Protein AF-A0A938WQ05-F1 (afdb_monomer_lite)

Sequence (135 aa):
SEVPWYLLNGADGTHNVMFTLALGVAALAAFERLWEHRILCCCSILMTAWLAAWLEADYEWRGVLMIVVFYLLNMGKNTPVTLRRIMQLLFAFPLMMHYGIIGALLACAVIFLYNGTRGFIHGNVAKYCFYAFYP

Structure (mmCIF, N/CA/C/O backbone):
data_AF-A0A938WQ05-F1
#
_entry.id   AF-A0A938WQ05-F1
#
loop_
_atom_site.group_PDB
_atom_site.id
_atom_site.type_symbol
_atom_site.label_atom_id
_atom_site.label_alt_id
_atom_site.label_comp_id
_atom_site.label_asym_id
_atom_site.label_entity_id
_atom_site.label_seq_id
_atom_site.pdbx_PDB_ins_code
_atom_site.Cartn_x
_atom_site.Cartn_y
_atom_site.Cartn_z
_atom_site.occupancy
_atom_site.B_iso_or_equiv
_atom_site.auth_seq_id
_atom_site.auth_comp_id
_atom_site.auth_asym_id
_atom_site.auth_atom_id
_atom_site.pdbx_PDB_model_num
ATOM 1 N N . SER A 1 1 ? -6.036 -16.311 -28.236 1.00 43.25 1 SER A N 1
ATOM 2 C CA . SER A 1 1 ? -4.636 -16.420 -28.682 1.00 43.25 1 SER A CA 1
ATOM 3 C C . SER A 1 1 ? -3.739 -15.817 -27.626 1.00 43.25 1 SER A C 1
ATOM 5 O O . SER A 1 1 ? -3.598 -14.607 -27.564 1.00 43.25 1 SER A O 1
ATOM 7 N N . GLU A 1 2 ? -3.202 -16.668 -26.763 1.00 46.81 2 GLU A N 1
ATOM 8 C CA . GLU A 1 2 ? -2.417 -16.319 -25.563 1.00 46.81 2 GLU A CA 1
ATOM 9 C C . GLU A 1 2 ? -0.924 -16.100 -25.894 1.00 46.81 2 GLU A C 1
ATOM 11 O O . GLU A 1 2 ? -0.114 -15.707 -25.062 1.00 46.81 2 GLU A O 1
ATOM 16 N N . VAL A 1 3 ? -0.575 -16.314 -27.165 1.00 56.22 3 VAL A N 1
ATOM 17 C CA . VAL A 1 3 ? 0.782 -16.287 -27.719 1.00 56.22 3 VAL A CA 1
ATOM 18 C C . VAL A 1 3 ? 1.466 -14.909 -27.630 1.00 56.22 3 VAL A C 1
ATOM 20 O O . VAL A 1 3 ? 2.657 -14.885 -27.335 1.00 56.22 3 VAL A O 1
ATOM 23 N N . PRO A 1 4 ? 0.778 -13.756 -27.804 1.00 52.09 4 PRO A N 1
ATOM 24 C CA . PRO A 1 4 ? 1.421 -12.451 -27.624 1.00 52.09 4 PRO A CA 1
ATOM 25 C C . PRO A 1 4 ? 1.789 -12.165 -26.165 1.00 52.09 4 PRO A C 1
ATOM 27 O O . PRO A 1 4 ? 2.759 -11.467 -25.903 1.00 52.09 4 PRO A O 1
ATOM 30 N N . TRP A 1 5 ? 1.025 -12.717 -25.219 1.00 47.75 5 TRP A N 1
ATOM 31 C CA . TRP A 1 5 ? 1.208 -12.468 -23.792 1.00 47.75 5 TRP A CA 1
ATOM 32 C C . TRP A 1 5 ? 2.376 -13.293 -23.238 1.00 47.75 5 TRP A C 1
ATOM 34 O O . TRP A 1 5 ? 3.236 -12.759 -22.552 1.00 47.75 5 TRP A O 1
ATOM 44 N N . TYR A 1 6 ? 2.498 -14.561 -23.641 1.00 48.28 6 TYR A N 1
ATOM 45 C CA . TYR A 1 6 ? 3.594 -15.443 -23.214 1.00 48.28 6 TYR A CA 1
ATOM 46 C C . TYR A 1 6 ? 4.989 -14.984 -23.693 1.00 48.28 6 TYR A C 1
ATOM 48 O O . TYR A 1 6 ? 5.995 -15.279 -23.056 1.00 48.28 6 TYR A O 1
ATOM 56 N N . LEU A 1 7 ? 5.053 -14.245 -24.808 1.00 53.62 7 LEU A N 1
ATOM 57 C CA . LEU A 1 7 ? 6.290 -13.659 -25.345 1.00 53.62 7 LEU A CA 1
ATOM 58 C C . LEU A 1 7 ? 6.671 -12.321 -24.692 1.00 53.62 7 LEU A C 1
ATOM 60 O O . LEU A 1 7 ? 7.845 -11.963 -24.708 1.00 53.62 7 LEU A O 1
ATOM 64 N N . LEU A 1 8 ? 5.702 -11.592 -24.128 1.00 53.28 8 LEU A N 1
ATOM 65 C CA . LEU A 1 8 ? 5.931 -10.360 -23.361 1.00 53.28 8 LEU A CA 1
ATOM 66 C C . LEU A 1 8 ? 6.198 -10.630 -21.873 1.00 53.28 8 LEU A C 1
ATOM 68 O O . LEU A 1 8 ? 6.832 -9.810 -21.223 1.00 53.28 8 LEU A O 1
ATOM 72 N N . ASN A 1 9 ? 5.723 -11.768 -21.364 1.00 49.78 9 ASN A N 1
ATOM 73 C CA . ASN A 1 9 ? 5.720 -12.141 -19.949 1.00 49.78 9 ASN A CA 1
ATOM 74 C C . ASN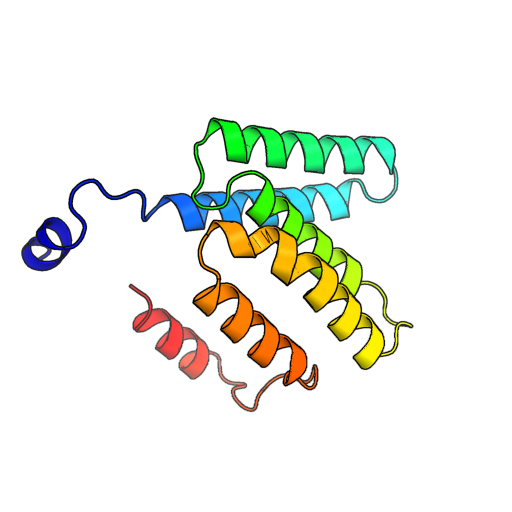 A 1 9 ? 6.617 -13.361 -19.667 1.00 49.78 9 ASN A C 1
ATOM 76 O O . ASN A 1 9 ? 6.328 -14.176 -18.786 1.00 49.78 9 ASN A O 1
ATOM 80 N N . GLY A 1 10 ? 7.653 -13.543 -20.491 1.00 44.00 10 GLY A N 1
ATOM 81 C CA . GLY A 1 10 ? 8.537 -14.701 -20.441 1.00 44.00 10 GLY A CA 1
ATOM 82 C C . GLY A 1 10 ? 9.116 -14.884 -19.046 1.00 44.00 10 GLY A C 1
ATOM 83 O O . GLY A 1 10 ? 9.885 -14.053 -18.615 1.00 44.00 10 GLY A O 1
ATOM 84 N N . ALA A 1 11 ? 8.756 -15.966 -18.352 1.00 47.28 11 ALA A N 1
ATOM 85 C CA . ALA A 1 11 ? 9.349 -16.365 -17.069 1.00 47.28 11 ALA A CA 1
ATOM 86 C C . ALA A 1 11 ? 9.434 -15.272 -15.973 1.00 47.28 11 ALA A C 1
ATOM 88 O O . ALA A 1 11 ? 10.187 -15.439 -15.015 1.00 47.28 11 ALA A O 1
ATOM 89 N N . ASP A 1 12 ? 8.662 -14.188 -16.074 1.00 52.41 12 ASP A N 1
ATOM 90 C CA . ASP A 1 12 ? 8.826 -13.018 -15.214 1.00 52.41 12 ASP A CA 1
ATOM 91 C C . ASP A 1 12 ? 7.751 -13.017 -14.118 1.00 52.41 12 ASP A C 1
ATOM 93 O O . ASP A 1 12 ? 6.552 -13.105 -14.404 1.00 52.41 12 ASP A O 1
ATOM 97 N N . GLY A 1 13 ? 8.198 -12.924 -12.858 1.00 52.19 13 GLY A N 1
ATOM 98 C CA . GLY A 1 13 ? 7.481 -13.085 -11.577 1.00 52.19 13 GLY A CA 1
ATOM 99 C C . GLY A 1 13 ? 6.245 -12.212 -11.305 1.00 52.19 13 GLY A C 1
ATOM 100 O O . GLY A 1 13 ? 5.842 -12.053 -10.166 1.00 52.19 13 GLY A O 1
ATOM 101 N N . THR A 1 14 ? 5.578 -11.710 -12.335 1.00 52.88 14 THR A N 1
ATOM 102 C CA . THR A 1 14 ? 4.351 -10.892 -12.330 1.00 52.88 14 THR A CA 1
ATOM 103 C C . THR A 1 14 ? 3.147 -11.454 -11.552 1.00 52.88 14 THR A C 1
ATOM 105 O O . THR A 1 14 ? 2.208 -10.712 -11.262 1.00 52.88 14 THR A O 1
ATOM 108 N N . HIS A 1 15 ? 3.151 -12.731 -11.157 1.00 53.91 15 HIS A N 1
ATOM 109 C CA . HIS A 1 15 ? 2.130 -13.300 -10.265 1.00 53.91 15 HIS A CA 1
ATOM 110 C C . HIS A 1 15 ? 2.399 -13.040 -8.771 1.00 53.91 15 HIS A C 1
ATOM 112 O O . HIS A 1 15 ? 1.510 -13.251 -7.939 1.00 53.91 15 HIS A O 1
ATOM 118 N N . ASN A 1 16 ? 3.583 -12.547 -8.411 1.00 70.19 16 ASN A N 1
ATOM 119 C CA . ASN A 1 16 ? 4.015 -12.403 -7.027 1.00 70.19 16 ASN A CA 1
ATOM 120 C C . ASN A 1 16 ? 3.380 -11.190 -6.319 1.00 70.19 16 ASN A C 1
ATOM 122 O O . ASN A 1 16 ? 3.175 -11.238 -5.101 1.00 70.19 16 ASN A O 1
ATOM 126 N N . VAL A 1 17 ? 2.946 -10.157 -7.056 1.00 79.81 17 VAL A N 1
ATOM 127 C CA . VAL A 1 17 ? 2.154 -9.041 -6.495 1.00 79.81 17 VAL A CA 1
ATOM 128 C C . VAL A 1 17 ? 0.867 -9.538 -5.830 1.00 79.81 17 VAL A C 1
ATOM 130 O O . VAL A 1 17 ? 0.529 -9.108 -4.722 1.00 79.81 17 VAL A O 1
ATOM 133 N N . MET A 1 18 ? 0.148 -10.463 -6.478 1.00 81.88 18 MET A N 1
ATOM 134 C CA . MET A 1 18 ? -1.105 -11.006 -5.941 1.00 81.88 18 MET A CA 1
ATOM 135 C C . MET A 1 18 ? -0.863 -11.775 -4.639 1.00 81.88 18 MET A C 1
ATOM 137 O O . MET A 1 18 ? -1.670 -11.671 -3.715 1.00 81.88 18 MET A O 1
ATOM 141 N N . PHE A 1 19 ? 0.274 -12.469 -4.516 1.00 82.75 19 PHE A N 1
ATOM 142 C CA . PHE A 1 19 ? 0.680 -13.120 -3.269 1.00 82.75 19 PHE A CA 1
ATOM 143 C C . PHE A 1 19 ? 0.990 -12.112 -2.158 1.00 82.75 19 PHE A C 1
ATOM 145 O O . PHE A 1 19 ? 0.502 -12.291 -1.041 1.00 82.75 19 PHE A O 1
ATOM 152 N N . THR A 1 20 ? 1.718 -11.022 -2.441 1.00 86.88 20 THR A N 1
ATOM 153 C CA . THR A 1 20 ? 1.931 -9.947 -1.451 1.00 86.88 20 THR A CA 1
ATOM 154 C C . THR A 1 20 ? 0.599 -9.367 -0.972 1.00 86.88 20 THR A C 1
ATOM 156 O O . THR A 1 20 ? 0.397 -9.189 0.230 1.00 86.88 20 THR A O 1
ATOM 159 N N . LEU A 1 21 ? -0.327 -9.088 -1.893 1.00 87.62 21 LEU A N 1
ATOM 160 C CA . LEU A 1 21 ? -1.647 -8.553 -1.558 1.00 87.62 21 LEU A CA 1
ATOM 161 C C . LEU A 1 21 ? -2.462 -9.546 -0.725 1.00 87.62 21 LEU A C 1
ATOM 163 O O . LEU A 1 21 ? -3.018 -9.158 0.302 1.00 87.62 21 LEU A O 1
ATOM 167 N N . ALA A 1 22 ? -2.504 -10.818 -1.127 1.00 88.94 22 ALA A N 1
ATOM 168 C CA . ALA A 1 22 ? -3.213 -11.869 -0.403 1.00 88.94 22 ALA A CA 1
ATOM 169 C C . ALA A 1 22 ? -2.661 -12.048 1.018 1.00 88.94 22 ALA A C 1
ATOM 171 O O . ALA A 1 22 ? -3.438 -12.101 1.971 1.00 88.94 22 ALA A O 1
ATOM 172 N N . LEU A 1 23 ? -1.334 -12.062 1.182 1.00 89.06 23 LEU A N 1
ATOM 173 C CA . LEU A 1 23 ? -0.687 -12.117 2.495 1.00 89.06 23 LEU A CA 1
ATOM 174 C C . LEU A 1 23 ? -0.950 -10.856 3.317 1.00 89.06 23 LEU A C 1
ATOM 176 O O . LEU A 1 23 ? -1.196 -10.962 4.514 1.00 89.06 23 LEU A O 1
ATOM 180 N N . GLY A 1 24 ? -0.964 -9.678 2.692 1.00 91.25 24 GLY A N 1
ATOM 181 C CA . GLY A 1 24 ? -1.351 -8.431 3.345 1.00 91.25 24 GLY A CA 1
ATOM 182 C C . GLY A 1 24 ? -2.787 -8.471 3.865 1.00 91.25 24 GLY A C 1
ATOM 183 O O . GLY A 1 24 ? -3.029 -8.145 5.023 1.00 91.25 24 GLY A O 1
ATOM 184 N N . VAL A 1 25 ? -3.743 -8.936 3.057 1.00 91.12 25 VAL A N 1
ATOM 185 C CA . VAL A 1 25 ? -5.144 -9.105 3.482 1.00 91.12 25 VAL A CA 1
ATOM 186 C C . VAL A 1 25 ? -5.265 -10.164 4.577 1.00 91.12 25 VAL A C 1
ATOM 188 O O . VAL A 1 25 ? -5.973 -9.941 5.557 1.00 91.12 25 VAL A O 1
ATOM 191 N N . ALA A 1 26 ? -4.548 -11.284 4.465 1.00 91.19 26 ALA A N 1
ATOM 192 C CA . ALA A 1 26 ? -4.504 -12.301 5.512 1.00 91.19 26 ALA A CA 1
ATOM 193 C C . ALA A 1 26 ? -3.932 -11.739 6.825 1.00 91.19 26 ALA A C 1
ATOM 195 O O . ALA A 1 26 ? -4.479 -12.007 7.896 1.00 91.19 26 ALA A O 1
ATOM 196 N N . ALA A 1 27 ? -2.889 -10.905 6.746 1.00 91.94 27 ALA A N 1
ATOM 197 C CA . ALA A 1 27 ? -2.321 -10.204 7.891 1.00 91.94 27 ALA A CA 1
ATOM 198 C C . ALA A 1 27 ? -3.352 -9.269 8.534 1.00 91.94 27 ALA A C 1
ATOM 200 O O . ALA A 1 27 ? -3.502 -9.292 9.752 1.00 91.94 27 ALA A O 1
ATOM 201 N N . LEU A 1 28 ? -4.114 -8.511 7.736 1.00 91.50 28 LEU A N 1
ATOM 202 C CA . LEU A 1 28 ? -5.195 -7.651 8.231 1.00 91.50 28 LEU A CA 1
ATOM 203 C C . LEU A 1 28 ? -6.338 -8.447 8.875 1.00 91.50 28 LEU A C 1
ATOM 205 O O . LEU A 1 28 ? -6.814 -8.081 9.946 1.00 91.50 28 LEU A O 1
ATOM 209 N N . ALA A 1 29 ? -6.751 -9.561 8.273 1.00 90.88 29 ALA A N 1
ATOM 210 C CA . ALA A 1 29 ? -7.795 -10.417 8.832 1.00 90.88 29 ALA A CA 1
ATOM 211 C C . ALA A 1 29 ? -7.364 -11.030 10.176 1.00 90.88 29 ALA A C 1
ATOM 213 O O . ALA A 1 29 ? -8.128 -11.038 11.145 1.00 90.88 29 ALA A O 1
ATOM 214 N N . ALA A 1 30 ? -6.116 -11.502 10.264 1.00 88.31 30 ALA A N 1
ATOM 215 C CA . ALA A 1 30 ? -5.542 -11.989 11.514 1.00 88.31 30 ALA A CA 1
ATOM 216 C C . ALA A 1 30 ? -5.423 -10.861 12.551 1.00 88.31 30 ALA A C 1
ATOM 218 O O . ALA A 1 30 ? -5.742 -11.064 13.721 1.00 88.31 30 ALA A O 1
ATOM 219 N N . PHE A 1 31 ? -5.003 -9.673 12.119 1.00 88.00 31 PHE A N 1
ATOM 220 C CA . PHE A 1 31 ? -4.878 -8.476 12.943 1.00 88.00 31 PHE A CA 1
ATOM 221 C C . PHE A 1 31 ? -6.211 -8.073 13.586 1.00 88.00 31 PHE A C 1
ATOM 223 O O . PHE A 1 31 ? -6.268 -7.855 14.795 1.00 88.00 31 PHE A O 1
ATOM 230 N N . GLU A 1 32 ? -7.295 -8.040 12.810 1.00 87.75 32 GLU A N 1
ATOM 231 C CA . GLU A 1 32 ? -8.640 -7.754 13.320 1.00 87.75 32 GLU A CA 1
ATOM 232 C C . GLU A 1 32 ? -9.113 -8.823 14.310 1.00 87.75 32 GLU A C 1
ATOM 234 O O . GLU A 1 32 ? -9.697 -8.500 15.345 1.00 87.75 32 GLU A O 1
ATOM 239 N N . ARG A 1 33 ? -8.823 -10.101 14.032 1.00 87.75 33 ARG A N 1
ATOM 240 C CA . ARG A 1 33 ? -9.238 -11.210 14.899 1.00 87.75 33 ARG A CA 1
ATOM 241 C C . ARG A 1 33 ? -8.481 -11.252 16.226 1.00 87.75 33 ARG A C 1
ATOM 243 O O . ARG A 1 33 ? -9.043 -11.683 17.228 1.00 87.75 33 ARG A O 1
ATOM 250 N N . LEU A 1 34 ? -7.217 -10.837 16.220 1.00 86.31 34 LEU A N 1
ATOM 251 C CA . LEU A 1 34 ? -6.291 -10.925 17.352 1.00 86.31 34 LEU A CA 1
ATOM 252 C C . LEU A 1 34 ? -6.033 -9.562 18.009 1.00 86.31 34 LEU A C 1
ATOM 254 O O . LEU A 1 34 ? -5.130 -9.457 18.838 1.00 86.31 34 LEU A O 1
ATOM 258 N N . TRP A 1 35 ? -6.806 -8.522 17.674 1.00 79.62 35 TRP A N 1
ATOM 259 C CA . TRP A 1 35 ? -6.604 -7.159 18.185 1.00 79.62 35 TRP A CA 1
ATOM 260 C C . TRP A 1 35 ? -6.572 -7.092 19.722 1.00 79.62 35 TRP A C 1
ATOM 262 O O . TRP A 1 35 ? -5.819 -6.308 20.302 1.00 79.62 35 TRP A O 1
ATOM 272 N N . GLU A 1 36 ? -7.349 -7.945 20.391 1.00 81.94 36 GLU A N 1
ATOM 273 C CA . GLU A 1 36 ? -7.407 -8.033 21.855 1.00 81.94 36 GLU A CA 1
ATOM 274 C C . GLU A 1 36 ? -6.070 -8.492 22.474 1.00 81.94 36 GLU A C 1
ATOM 276 O O . GLU A 1 36 ? -5.700 -8.068 23.570 1.00 81.94 36 GLU A O 1
ATOM 281 N N . HIS A 1 37 ? -5.273 -9.267 21.731 1.00 84.94 37 HIS A N 1
ATOM 282 C CA . HIS A 1 37 ? -3.965 -9.764 22.148 1.00 84.94 37 HIS A CA 1
ATOM 283 C C . HIS A 1 37 ? -2.842 -9.163 21.295 1.00 84.94 37 HIS A C 1
ATOM 285 O O . HIS A 1 37 ? -2.372 -9.755 20.321 1.00 84.94 37 HIS A O 1
ATOM 291 N N . ARG A 1 38 ? -2.332 -8.002 21.725 1.00 80.88 38 ARG A N 1
ATOM 292 C CA . ARG A 1 38 ? -1.272 -7.244 21.025 1.00 80.88 38 ARG A CA 1
ATOM 293 C C . ARG A 1 38 ? -0.042 -8.075 20.634 1.00 80.88 38 ARG A C 1
ATOM 295 O O . ARG A 1 38 ? 0.524 -7.848 19.571 1.00 80.88 38 ARG A O 1
ATOM 302 N N . ILE A 1 39 ? 0.368 -9.028 21.473 1.00 84.44 39 ILE A N 1
ATOM 303 C CA . ILE A 1 39 ? 1.540 -9.879 21.210 1.00 84.44 39 ILE A CA 1
ATOM 304 C C . ILE A 1 39 ? 1.256 -10.842 20.053 1.00 84.44 39 ILE A C 1
ATOM 306 O O . ILE A 1 39 ? 2.023 -10.882 19.099 1.00 84.44 39 ILE A O 1
ATOM 310 N N . LEU A 1 40 ? 0.128 -11.557 20.095 1.00 84.50 40 LEU A N 1
ATOM 311 C CA . LEU A 1 40 ? -0.270 -12.492 19.036 1.00 84.50 40 LEU A CA 1
ATOM 312 C C . LEU A 1 40 ? -0.485 -11.779 17.700 1.00 84.50 40 LEU A C 1
ATOM 314 O O . LEU A 1 40 ? -0.154 -12.312 16.647 1.00 84.50 40 LEU A O 1
ATOM 318 N N . CYS A 1 41 ? -0.995 -10.555 17.763 1.00 86.25 41 CYS A N 1
ATOM 319 C CA . CYS A 1 41 ? -1.172 -9.676 16.623 1.00 86.25 41 CYS A CA 1
ATOM 320 C C . CYS A 1 41 ? 0.169 -9.253 15.984 1.00 86.25 41 CYS A C 1
ATOM 322 O O . CYS A 1 41 ? 0.342 -9.313 14.769 1.00 86.25 41 CYS A O 1
ATOM 324 N N . CYS A 1 42 ? 1.167 -8.900 16.799 1.00 85.44 42 CYS A N 1
ATOM 325 C CA . CYS A 1 42 ? 2.520 -8.649 16.300 1.00 85.44 42 CYS A CA 1
ATOM 326 C C . CYS A 1 42 ? 3.134 -9.922 15.693 1.00 85.44 42 CYS A C 1
ATOM 328 O O . CYS A 1 42 ? 3.693 -9.886 14.597 1.00 85.44 42 CYS A O 1
ATOM 330 N N . CYS A 1 43 ? 2.964 -11.069 16.360 1.00 88.12 43 CYS A N 1
ATOM 331 C CA . CYS A 1 43 ? 3.427 -12.357 15.853 1.00 88.12 43 CYS A CA 1
ATOM 332 C C . CYS A 1 43 ? 2.780 -12.718 14.509 1.00 88.12 43 CYS A C 1
ATOM 334 O O . CYS A 1 43 ? 3.481 -13.203 13.627 1.00 88.12 43 CYS A O 1
ATOM 336 N N . SER A 1 44 ? 1.483 -12.464 14.308 1.00 87.00 44 SER A N 1
ATOM 337 C CA . SER A 1 44 ? 0.812 -12.774 13.038 1.00 87.00 44 SER A CA 1
ATOM 338 C C . SER A 1 44 ? 1.312 -11.897 11.884 1.00 87.00 44 SER A C 1
ATOM 340 O O . SER A 1 44 ? 1.540 -12.406 10.783 1.00 87.00 44 SER A O 1
ATOM 342 N N . ILE A 1 45 ? 1.567 -10.608 12.131 1.00 89.56 45 ILE A N 1
ATOM 343 C CA . ILE A 1 45 ? 2.186 -9.714 11.139 1.00 89.56 45 ILE A CA 1
ATOM 344 C C . ILE A 1 45 ? 3.608 -10.182 10.802 1.00 89.56 45 ILE A C 1
ATOM 346 O O . ILE A 1 45 ? 3.972 -10.250 9.631 1.00 89.56 45 ILE A O 1
ATOM 350 N N . LEU A 1 46 ? 4.409 -10.556 11.803 1.00 89.81 46 LEU A N 1
ATOM 351 C CA . LEU A 1 46 ? 5.766 -11.060 11.572 1.00 89.81 46 LEU A CA 1
ATOM 352 C C . LEU A 1 46 ? 5.765 -12.380 10.795 1.00 89.81 46 LEU A C 1
ATOM 354 O O . LEU A 1 46 ? 6.559 -12.541 9.873 1.00 89.81 46 LEU A O 1
ATOM 358 N N . MET A 1 47 ? 4.849 -13.296 11.115 1.00 87.94 47 MET A N 1
ATOM 359 C CA . MET A 1 47 ? 4.713 -14.567 10.400 1.00 87.94 47 MET A CA 1
ATOM 360 C C . MET A 1 47 ? 4.314 -14.352 8.939 1.00 87.94 47 MET A C 1
ATOM 362 O O . MET A 1 47 ? 4.906 -14.955 8.052 1.00 87.94 47 MET A O 1
ATOM 366 N N . THR A 1 48 ? 3.350 -13.472 8.666 1.00 88.56 48 THR A N 1
ATOM 367 C CA . THR A 1 48 ? 2.930 -13.165 7.286 1.00 88.56 48 THR A CA 1
ATOM 368 C C . THR A 1 48 ? 4.014 -12.430 6.496 1.00 88.56 48 THR A C 1
ATOM 370 O O . THR A 1 48 ? 4.209 -12.729 5.320 1.00 88.56 48 THR A O 1
ATOM 373 N N . ALA A 1 49 ? 4.774 -11.538 7.136 1.00 88.88 49 ALA A N 1
ATOM 374 C CA . ALA A 1 49 ? 5.936 -10.888 6.534 1.00 88.88 49 ALA A CA 1
ATOM 375 C C . ALA A 1 49 ? 7.069 -11.883 6.224 1.00 88.88 49 ALA A C 1
ATOM 377 O O . ALA A 1 49 ? 7.666 -11.819 5.150 1.00 88.88 49 ALA A O 1
ATOM 378 N N . TRP A 1 50 ? 7.335 -12.827 7.130 1.00 88.94 50 TRP A N 1
ATOM 379 C CA . TRP A 1 50 ? 8.318 -13.889 6.911 1.00 88.94 50 TRP A CA 1
ATOM 380 C C . TRP A 1 50 ? 7.896 -14.827 5.777 1.00 88.94 50 TRP A C 1
ATOM 382 O O . TRP A 1 50 ? 8.700 -15.119 4.896 1.00 88.94 50 TRP A O 1
ATOM 392 N N . LEU A 1 51 ? 6.620 -15.224 5.737 1.00 86.56 51 LEU A N 1
ATOM 393 C CA . LEU A 1 51 ? 6.064 -16.005 4.630 1.00 86.56 51 LEU A CA 1
ATOM 394 C C . LEU A 1 51 ? 6.173 -15.263 3.295 1.00 86.56 51 LEU A C 1
ATOM 396 O O . LEU A 1 51 ? 6.489 -15.888 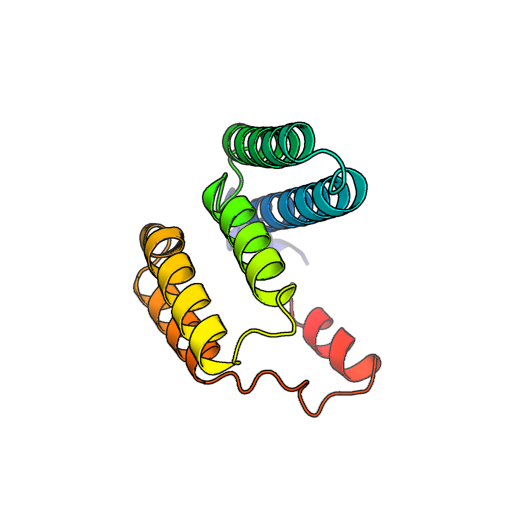2.290 1.00 86.56 51 LEU A O 1
ATOM 400 N N . ALA A 1 52 ? 5.962 -13.944 3.273 1.00 86.31 52 ALA A N 1
ATOM 401 C CA . ALA A 1 52 ? 6.114 -13.146 2.058 1.00 86.31 52 ALA A CA 1
ATOM 402 C C . ALA A 1 52 ? 7.561 -13.118 1.543 1.00 86.31 52 ALA A C 1
ATOM 404 O O . ALA A 1 52 ? 7.767 -13.140 0.334 1.00 86.31 52 ALA A O 1
ATOM 405 N N . ALA A 1 53 ? 8.546 -13.089 2.446 1.00 84.75 53 ALA A N 1
ATOM 406 C CA . ALA A 1 53 ? 9.959 -13.189 2.083 1.00 84.75 53 ALA A CA 1
ATOM 407 C C . ALA A 1 53 ? 10.333 -14.606 1.614 1.00 84.75 53 ALA A C 1
ATOM 409 O O . ALA A 1 53 ? 11.076 -14.755 0.653 1.00 84.75 53 ALA A O 1
ATOM 410 N N . TRP A 1 54 ? 9.788 -15.645 2.254 1.00 84.25 54 TRP A N 1
ATOM 411 C CA . TRP A 1 54 ? 10.025 -17.039 1.863 1.00 84.25 54 TRP A CA 1
ATOM 412 C C . TRP A 1 54 ? 9.417 -17.390 0.500 1.00 84.25 54 TRP A C 1
ATOM 414 O O . TRP A 1 54 ? 9.984 -18.173 -0.253 1.00 84.25 54 TRP A O 1
ATOM 424 N N . LEU A 1 55 ? 8.252 -16.821 0.189 1.00 81.50 55 LEU A N 1
ATOM 425 C CA . LEU A 1 55 ? 7.560 -17.005 -1.088 1.00 81.50 55 LEU A CA 1
ATOM 426 C C . LEU A 1 55 ? 8.140 -16.139 -2.217 1.00 81.50 55 LEU A C 1
ATOM 428 O O . LEU A 1 55 ? 7.576 -16.156 -3.307 1.00 81.50 55 LEU A O 1
ATOM 432 N N . GLU A 1 56 ? 9.206 -15.371 -1.952 1.00 80.06 56 GLU A N 1
ATOM 433 C CA . GLU A 1 56 ? 9.817 -14.428 -2.902 1.00 80.06 56 GLU A CA 1
ATOM 434 C C . GLU A 1 56 ? 8.767 -13.521 -3.570 1.00 80.06 56 GLU A C 1
ATOM 436 O O . GLU A 1 56 ? 8.795 -13.253 -4.771 1.00 80.06 56 GLU A O 1
ATOM 441 N N . ALA A 1 57 ? 7.787 -13.064 -2.779 1.00 80.25 57 ALA A N 1
ATOM 442 C CA . ALA A 1 57 ? 6.731 -12.200 -3.285 1.00 80.25 57 ALA A CA 1
ATOM 443 C C . ALA A 1 57 ? 7.324 -10.848 -3.747 1.00 80.25 57 ALA A C 1
ATOM 445 O O . ALA A 1 57 ? 8.272 -10.371 -3.133 1.00 80.25 57 ALA A O 1
ATOM 446 N N . ASP A 1 58 ? 6.747 -10.177 -4.753 1.00 76.94 58 ASP A N 1
ATOM 447 C CA . ASP A 1 58 ? 7.402 -9.056 -5.467 1.00 76.94 58 ASP A CA 1
ATOM 448 C C . ASP A 1 58 ? 7.832 -7.902 -4.555 1.00 76.94 58 ASP A C 1
ATOM 450 O O . ASP A 1 58 ? 8.857 -7.259 -4.775 1.00 76.94 58 ASP A O 1
ATOM 454 N N . TYR A 1 59 ? 7.047 -7.639 -3.510 1.00 77.00 59 TYR A N 1
ATOM 455 C CA . TYR A 1 59 ? 7.353 -6.614 -2.512 1.00 77.00 59 TYR A CA 1
ATOM 456 C C . TYR A 1 59 ? 7.723 -7.206 -1.144 1.00 77.00 59 TYR A C 1
ATOM 458 O O . TYR A 1 59 ? 7.861 -6.460 -0.171 1.00 77.00 59 TYR A O 1
ATOM 466 N N . GLU A 1 60 ? 7.862 -8.532 -1.062 1.00 86.06 60 GLU A N 1
ATOM 467 C CA . GLU A 1 60 ? 8.263 -9.309 0.113 1.00 86.06 60 GLU A CA 1
ATOM 468 C C . GLU A 1 60 ? 7.557 -8.843 1.411 1.00 86.06 60 GLU A C 1
ATOM 470 O O . GLU A 1 60 ? 6.363 -8.520 1.443 1.00 86.06 60 GLU A O 1
ATOM 475 N N . TRP A 1 61 ? 8.315 -8.761 2.506 1.00 86.31 61 TRP A N 1
ATOM 476 C CA . TRP A 1 61 ? 7.891 -8.221 3.791 1.00 86.31 61 TRP A CA 1
ATOM 477 C C . TRP A 1 61 ? 7.562 -6.720 3.738 1.00 86.31 61 TRP A C 1
ATOM 479 O O . TRP A 1 61 ? 6.726 -6.253 4.514 1.00 86.31 61 TRP A O 1
ATOM 489 N N . ARG A 1 62 ? 8.182 -5.950 2.828 1.00 89.81 62 ARG A N 1
ATOM 490 C CA . ARG A 1 62 ? 7.988 -4.491 2.716 1.00 89.81 62 ARG A CA 1
ATOM 491 C C . ARG A 1 62 ? 6.576 -4.151 2.250 1.00 89.81 62 ARG A C 1
ATOM 493 O O . ARG A 1 62 ? 5.979 -3.201 2.756 1.00 89.81 62 ARG A O 1
ATOM 500 N N . GLY A 1 63 ? 6.033 -4.935 1.321 1.00 88.38 63 GLY A N 1
ATOM 501 C CA . GLY A 1 63 ? 4.669 -4.800 0.815 1.00 88.38 63 GLY A CA 1
ATOM 502 C C . GLY A 1 63 ? 3.623 -5.135 1.876 1.00 88.38 63 GLY A C 1
ATOM 503 O O . GLY A 1 63 ? 2.703 -4.348 2.101 1.00 88.38 63 GLY A O 1
ATOM 504 N N . VAL A 1 64 ? 3.806 -6.246 2.599 1.00 90.94 64 VAL A N 1
ATOM 505 C CA . VAL A 1 64 ? 2.926 -6.618 3.723 1.00 90.94 64 VAL A CA 1
ATOM 506 C C . VAL A 1 64 ? 2.943 -5.530 4.800 1.00 90.94 64 VAL A C 1
ATOM 508 O O . VAL A 1 64 ? 1.886 -5.076 5.245 1.00 90.94 64 VAL A O 1
ATOM 511 N N . LEU A 1 65 ? 4.131 -5.041 5.167 1.00 90.69 65 LEU A N 1
ATOM 512 C CA . LEU A 1 65 ? 4.283 -3.984 6.164 1.00 90.69 65 LEU A CA 1
ATOM 513 C C . LEU A 1 65 ? 3.622 -2.676 5.711 1.00 90.69 65 LEU A C 1
ATOM 515 O O . LEU A 1 65 ? 2.932 -2.039 6.506 1.00 90.69 65 LEU A O 1
ATOM 519 N N . MET A 1 66 ? 3.757 -2.307 4.435 1.00 91.81 66 MET A N 1
ATOM 520 C CA . MET A 1 66 ? 3.063 -1.156 3.850 1.00 91.81 66 MET A CA 1
ATOM 521 C C . MET A 1 66 ? 1.543 -1.248 4.007 1.00 91.81 66 MET A C 1
ATOM 523 O O . MET A 1 66 ? 0.920 -0.295 4.480 1.00 91.81 66 MET A O 1
ATOM 527 N N . ILE A 1 67 ? 0.944 -2.390 3.658 1.00 92.50 67 ILE A N 1
ATOM 528 C CA . ILE A 1 67 ? -0.507 -2.614 3.767 1.00 92.50 67 ILE A CA 1
ATOM 529 C C . ILE A 1 67 ? -0.965 -2.456 5.222 1.00 92.50 67 ILE A C 1
ATOM 531 O O . ILE A 1 67 ? -1.923 -1.727 5.500 1.00 92.50 67 ILE A O 1
ATOM 535 N N . VAL A 1 68 ? -0.245 -3.079 6.158 1.00 91.31 68 VAL A N 1
ATOM 536 C CA . VAL A 1 68 ? -0.552 -3.017 7.593 1.00 91.31 68 VAL A CA 1
ATOM 537 C C . VAL A 1 68 ? -0.428 -1.588 8.129 1.00 91.31 68 VAL A C 1
ATOM 539 O O . VAL A 1 68 ? -1.338 -1.106 8.803 1.00 91.31 68 VAL A O 1
ATOM 542 N N . VAL A 1 69 ? 0.647 -0.866 7.798 1.00 91.25 69 VAL A N 1
ATOM 543 C CA . VAL A 1 69 ? 0.838 0.530 8.226 1.00 91.25 69 VAL A CA 1
ATOM 544 C C . VAL A 1 69 ? -0.276 1.426 7.686 1.00 91.25 69 VAL A C 1
ATOM 546 O O . VAL A 1 69 ? -0.842 2.225 8.433 1.00 91.25 69 VAL A O 1
ATOM 549 N N . PHE A 1 70 ? -0.641 1.285 6.410 1.00 90.50 70 PHE A N 1
ATOM 550 C CA . PHE A 1 70 ? -1.719 2.074 5.811 1.00 90.50 70 PHE A CA 1
ATOM 551 C C . PHE A 1 70 ? -3.066 1.798 6.478 1.00 90.50 70 PHE A C 1
ATOM 553 O O . PHE A 1 70 ? -3.824 2.740 6.725 1.00 90.50 70 PHE A O 1
ATOM 560 N N . TYR A 1 71 ? -3.343 0.537 6.806 1.00 90.38 71 TYR A N 1
ATOM 561 C CA . TYR A 1 71 ? -4.542 0.146 7.537 1.00 90.38 71 TYR A CA 1
ATOM 562 C C . TYR A 1 71 ? -4.576 0.757 8.946 1.00 90.38 71 TYR A C 1
ATOM 564 O O . TYR A 1 71 ? -5.557 1.411 9.310 1.00 90.38 71 TYR A O 1
ATOM 572 N N . LEU A 1 72 ? -3.482 0.638 9.704 1.00 88.19 72 LEU A N 1
ATOM 573 C CA . LEU A 1 72 ? -3.348 1.198 11.053 1.00 88.19 72 LEU A CA 1
ATOM 574 C C . LEU A 1 72 ? -3.541 2.718 11.072 1.00 88.19 72 LEU A C 1
ATOM 576 O O . LEU A 1 72 ? -4.320 3.244 11.871 1.00 88.19 72 LEU A O 1
ATOM 580 N N . LEU A 1 73 ? -2.875 3.427 10.156 1.00 87.50 73 LEU A N 1
ATOM 581 C CA . LEU A 1 73 ? -3.002 4.880 10.018 1.00 87.50 73 LEU A CA 1
ATOM 582 C C . LEU A 1 73 ? -4.421 5.296 9.612 1.00 87.50 73 LEU A C 1
ATOM 584 O O . LEU A 1 73 ? -4.873 6.385 9.966 1.00 87.50 73 LEU A O 1
ATOM 588 N N . ASN A 1 74 ? -5.141 4.445 8.879 1.00 85.12 74 ASN A N 1
ATOM 589 C CA . ASN A 1 74 ? -6.522 4.711 8.496 1.00 85.12 74 ASN A CA 1
ATOM 590 C C . ASN A 1 74 ? -7.531 4.430 9.625 1.00 85.12 74 ASN A C 1
ATOM 592 O O . ASN A 1 74 ? -8.595 5.049 9.646 1.00 85.12 74 ASN A O 1
ATOM 596 N N . MET A 1 75 ? -7.200 3.557 10.580 1.00 81.19 75 MET A N 1
ATOM 597 C CA . MET A 1 75 ? -8.067 3.227 11.718 1.00 81.19 75 MET A CA 1
ATOM 598 C C . MET A 1 75 ? -8.266 4.410 12.684 1.00 81.19 75 MET A C 1
ATOM 600 O O . MET A 1 75 ? -9.310 4.530 13.330 1.00 81.19 75 MET A O 1
ATOM 604 N N . GLY A 1 76 ? -7.279 5.308 12.777 1.00 74.00 76 GLY A N 1
ATOM 605 C CA . GLY A 1 76 ? -7.280 6.461 13.677 1.00 74.00 76 GLY A CA 1
ATOM 606 C C . GLY A 1 76 ? -8.277 7.553 13.274 1.00 74.00 76 GLY A C 1
ATOM 607 O O . GLY A 1 76 ? -7.878 8.569 12.706 1.00 74.00 76 GLY A O 1
ATOM 608 N N . LYS A 1 77 ? -9.564 7.387 13.610 1.00 68.56 77 LYS A N 1
ATOM 609 C CA . LYS A 1 77 ? -10.657 8.328 13.266 1.00 68.56 77 LYS A CA 1
ATOM 610 C C . LYS A 1 77 ? -10.453 9.766 13.769 1.00 68.56 77 LYS A C 1
ATOM 612 O O . LYS A 1 77 ? -10.963 10.693 13.154 1.00 68.56 77 LYS A O 1
ATOM 617 N N . ASN A 1 78 ? -9.686 9.947 14.845 1.00 76.62 78 ASN A N 1
ATOM 618 C CA . ASN A 1 78 ? -9.421 11.254 15.463 1.00 76.62 78 ASN A CA 1
ATOM 619 C C . ASN A 1 78 ? -8.172 11.956 14.904 1.00 76.62 78 ASN A C 1
ATOM 621 O O . ASN A 1 78 ? -7.843 13.058 15.337 1.00 76.62 78 ASN A O 1
ATOM 625 N N . THR A 1 79 ? -7.445 11.327 13.976 1.00 79.69 79 THR A N 1
ATOM 626 C CA . THR A 1 79 ? -6.239 11.932 13.401 1.00 79.69 79 THR A CA 1
ATOM 627 C C . THR A 1 79 ? -6.607 12.897 12.271 1.00 79.69 79 THR A C 1
ATOM 629 O O . THR A 1 79 ? -7.387 12.536 11.385 1.00 79.69 79 THR A O 1
ATOM 632 N N . PRO A 1 80 ? -6.066 14.131 12.263 1.00 84.81 80 PRO A N 1
ATOM 633 C CA . PRO A 1 80 ? -6.328 15.065 11.179 1.00 84.81 80 PRO A CA 1
ATOM 634 C C . PRO A 1 80 ? -5.804 14.490 9.860 1.00 84.81 80 PRO A C 1
ATOM 636 O O . PRO A 1 80 ? -4.721 13.900 9.806 1.00 84.81 80 PRO A O 1
ATOM 639 N N . VAL A 1 81 ? -6.570 14.684 8.782 1.00 84.06 81 VAL A N 1
ATOM 640 C CA . VAL A 1 81 ? -6.289 14.091 7.463 1.00 84.06 81 VAL A CA 1
ATOM 641 C C . VAL A 1 81 ? -4.869 14.419 6.996 1.00 84.06 81 VAL A C 1
ATOM 643 O O . VAL A 1 81 ? -4.167 13.524 6.531 1.00 84.06 81 VAL A O 1
ATOM 646 N N . THR A 1 82 ? -4.420 15.659 7.195 1.00 84.81 82 THR A N 1
ATOM 647 C CA . THR A 1 82 ? -3.072 16.124 6.840 1.00 84.81 82 THR A CA 1
ATOM 648 C C . THR A 1 82 ? -1.976 15.346 7.566 1.00 84.81 82 THR A C 1
ATOM 650 O O . THR A 1 82 ? -1.031 14.884 6.931 1.00 84.81 82 THR A O 1
ATOM 653 N N . LEU A 1 83 ? -2.118 15.128 8.878 1.00 86.38 83 LEU A N 1
ATOM 654 C CA . LEU A 1 83 ? -1.140 14.367 9.662 1.00 86.38 83 LEU A CA 1
ATOM 655 C C . LEU A 1 83 ? -1.079 12.913 9.193 1.00 86.38 83 LEU A C 1
ATOM 657 O O . LEU A 1 83 ? 0.005 12.363 9.023 1.00 86.38 83 LEU A O 1
ATOM 661 N N . ARG A 1 84 ? -2.236 12.309 8.906 1.00 88.31 84 ARG A N 1
ATOM 662 C CA . ARG A 1 84 ? -2.304 10.952 8.355 1.00 88.31 84 ARG A CA 1
ATOM 663 C C . ARG A 1 84 ? -1.576 10.839 7.013 1.00 88.31 84 ARG A C 1
ATOM 665 O O . ARG A 1 84 ? -0.874 9.854 6.808 1.00 88.31 84 ARG A O 1
ATOM 672 N N . ARG A 1 85 ? -1.686 11.836 6.123 1.00 88.94 85 ARG A N 1
ATOM 673 C CA . ARG A 1 85 ? -0.931 11.858 4.854 1.00 88.94 85 ARG A CA 1
ATOM 674 C C . ARG A 1 85 ? 0.563 11.970 5.080 1.00 88.94 85 ARG A C 1
ATOM 676 O O . ARG A 1 85 ? 1.305 11.198 4.490 1.00 88.94 85 ARG A O 1
ATOM 683 N N . ILE A 1 86 ? 0.995 12.870 5.960 1.00 89.81 86 ILE A N 1
ATOM 684 C CA . ILE A 1 86 ? 2.417 13.026 6.292 1.00 89.81 86 ILE A CA 1
ATOM 685 C C . ILE A 1 86 ? 2.988 11.702 6.813 1.00 89.81 86 ILE A C 1
ATOM 687 O O . ILE A 1 86 ? 4.037 11.267 6.346 1.00 89.81 86 ILE A O 1
ATOM 691 N N . MET A 1 87 ? 2.264 11.016 7.703 1.00 90.12 87 MET A N 1
ATOM 692 C CA . MET A 1 87 ? 2.676 9.701 8.201 1.00 90.12 87 MET A CA 1
ATOM 693 C C . MET A 1 87 ? 2.711 8.657 7.079 1.00 90.12 87 MET A C 1
ATOM 695 O O . MET A 1 87 ? 3.701 7.946 6.943 1.00 90.12 87 MET A O 1
ATOM 699 N N . GLN A 1 88 ? 1.687 8.593 6.222 1.00 91.69 88 GLN A N 1
ATOM 700 C CA . GLN A 1 88 ? 1.683 7.683 5.070 1.00 91.69 88 GLN A CA 1
ATOM 701 C C . GLN A 1 88 ? 2.867 7.930 4.131 1.00 91.69 88 GLN A C 1
ATOM 703 O O . GLN A 1 88 ? 3.462 6.966 3.670 1.00 91.69 88 GLN A O 1
ATOM 708 N N . LEU A 1 89 ? 3.245 9.185 3.882 1.00 92.19 89 LEU A N 1
ATOM 709 C CA . LEU A 1 89 ? 4.409 9.532 3.062 1.00 92.19 89 LEU A CA 1
ATOM 710 C C . LEU A 1 89 ? 5.723 9.109 3.722 1.00 92.19 89 LEU A C 1
ATOM 712 O O . LEU A 1 89 ? 6.580 8.534 3.051 1.00 92.19 89 LEU A O 1
ATOM 716 N N . LEU A 1 90 ? 5.851 9.351 5.031 1.00 91.69 90 LEU A N 1
ATOM 717 C CA . LEU A 1 90 ? 7.033 8.993 5.814 1.00 91.69 90 LEU A CA 1
ATOM 718 C C . LEU A 1 90 ? 7.302 7.485 5.788 1.00 91.69 90 LEU A C 1
ATOM 720 O O . LEU A 1 90 ? 8.460 7.085 5.766 1.00 91.69 90 LEU A O 1
ATOM 724 N N . PHE A 1 91 ? 6.256 6.656 5.762 1.00 90.56 91 PHE A N 1
ATOM 725 C CA . PHE A 1 91 ? 6.400 5.204 5.645 1.00 90.56 91 PHE A CA 1
ATOM 726 C C . PHE A 1 91 ? 6.471 4.724 4.189 1.00 90.56 91 PHE A C 1
ATOM 728 O O . PHE A 1 91 ? 7.290 3.862 3.877 1.00 90.56 91 PHE A O 1
ATOM 735 N N . ALA A 1 92 ? 5.671 5.289 3.280 1.00 89.50 92 ALA A N 1
ATOM 736 C CA . ALA A 1 92 ? 5.608 4.849 1.887 1.00 89.50 92 ALA A CA 1
ATOM 737 C C . ALA A 1 92 ? 6.926 5.031 1.145 1.00 89.50 92 ALA A C 1
ATOM 739 O O . ALA A 1 92 ? 7.375 4.116 0.454 1.00 89.50 92 ALA A O 1
ATOM 740 N N . PHE A 1 93 ? 7.559 6.192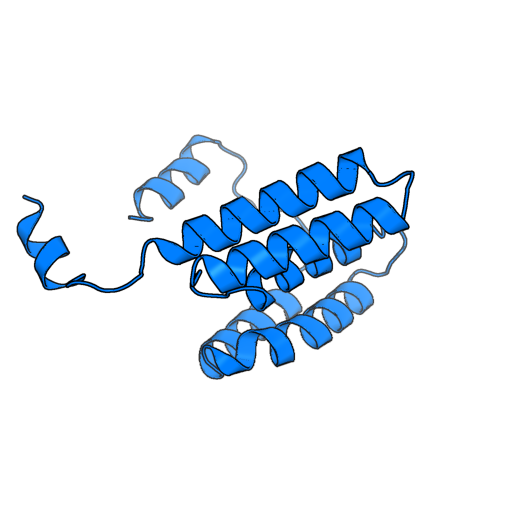 1.302 1.00 89.94 93 PHE A N 1
ATOM 741 C CA . P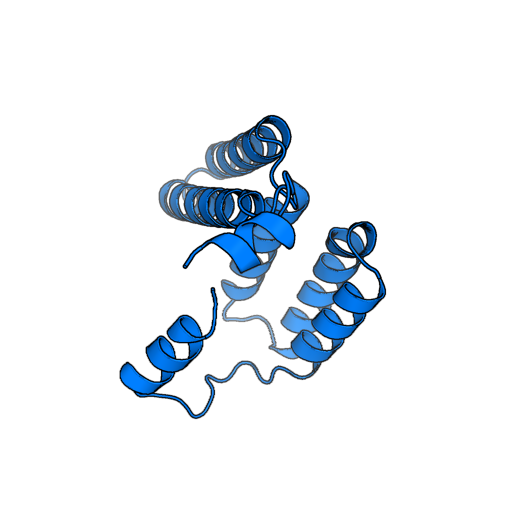HE A 1 93 ? 8.753 6.516 0.537 1.00 89.94 93 PHE A CA 1
ATOM 742 C C . PHE A 1 93 ? 9.944 5.602 0.884 1.00 89.94 93 PHE A C 1
ATOM 744 O O . PHE A 1 93 ? 10.453 4.955 -0.031 1.00 89.94 93 PHE A O 1
ATOM 751 N N . PRO A 1 94 ? 10.356 5.424 2.158 1.00 90.12 94 PRO A N 1
ATOM 752 C CA . PRO A 1 94 ? 11.485 4.551 2.494 1.00 90.12 94 PRO A CA 1
ATOM 753 C C . PRO A 1 94 ? 11.217 3.069 2.210 1.00 90.12 94 PRO A C 1
ATOM 755 O O . PRO A 1 94 ? 12.134 2.337 1.832 1.00 90.12 94 PRO A O 1
ATOM 758 N N . LEU A 1 95 ? 9.970 2.611 2.379 1.00 87.38 95 LEU A N 1
ATOM 759 C CA . LEU A 1 95 ? 9.622 1.207 2.160 1.00 87.38 95 LEU A CA 1
ATOM 760 C C . LEU A 1 95 ? 9.651 0.842 0.673 1.00 87.38 95 LEU A C 1
ATOM 762 O O . LEU A 1 95 ? 10.131 -0.243 0.337 1.00 87.38 95 LEU A O 1
ATOM 766 N N . MET A 1 96 ? 9.191 1.744 -0.201 1.00 87.88 96 MET A N 1
ATOM 767 C CA . MET A 1 96 ? 9.005 1.463 -1.628 1.00 87.88 96 MET A CA 1
ATOM 768 C C . MET A 1 96 ? 10.121 1.988 -2.540 1.00 87.88 96 MET A C 1
ATOM 770 O O . MET A 1 96 ? 10.248 1.493 -3.656 1.00 87.88 96 MET A O 1
ATOM 774 N N . MET A 1 97 ? 10.967 2.926 -2.088 1.00 87.44 97 MET A N 1
ATOM 775 C CA . MET A 1 97 ? 12.056 3.499 -2.903 1.00 87.44 97 MET A CA 1
ATOM 776 C C . MET A 1 97 ? 12.950 2.430 -3.552 1.00 87.44 97 MET A C 1
ATOM 778 O O . MET A 1 97 ? 13.363 2.599 -4.698 1.00 87.44 97 MET A O 1
ATOM 782 N N . HIS A 1 98 ? 13.207 1.329 -2.839 1.00 82.88 98 HIS A N 1
ATOM 783 C CA . HIS A 1 98 ? 14.029 0.210 -3.309 1.00 82.88 98 HIS A CA 1
ATOM 784 C C . HIS A 1 98 ? 13.520 -0.413 -4.621 1.00 82.88 98 HIS A C 1
ATOM 786 O O . HIS A 1 98 ? 14.320 -0.857 -5.434 1.00 82.88 98 HIS A O 1
ATOM 792 N N . TYR A 1 99 ? 12.203 -0.407 -4.849 1.00 79.38 99 TYR A N 1
ATOM 793 C CA . TYR A 1 99 ? 11.570 -1.007 -6.029 1.00 79.38 99 TYR A CA 1
ATOM 794 C C . TYR A 1 99 ? 11.392 -0.022 -7.191 1.00 79.38 99 TYR A C 1
ATOM 796 O O . TYR A 1 99 ? 10.975 -0.409 -8.278 1.00 79.38 99 TYR A O 1
ATOM 804 N N . GLY A 1 100 ? 11.689 1.263 -6.980 1.00 85.00 100 GLY A N 1
ATOM 805 C CA . GLY A 1 100 ? 11.570 2.277 -8.019 1.00 85.00 100 GLY A CA 1
ATOM 806 C C . GLY A 1 100 ? 11.326 3.663 -7.446 1.00 85.00 100 GLY A C 1
ATOM 807 O O . GLY A 1 100 ? 10.215 4.004 -7.044 1.00 85.00 100 GLY A O 1
ATOM 808 N N . ILE A 1 101 ? 12.358 4.505 -7.483 1.00 87.69 101 ILE A N 1
ATOM 809 C CA . ILE A 1 101 ? 12.322 5.872 -6.945 1.00 87.69 101 ILE A CA 1
ATOM 810 C C . ILE A 1 101 ? 11.233 6.712 -7.631 1.00 87.69 101 ILE A C 1
ATOM 812 O O . ILE A 1 101 ? 10.466 7.395 -6.958 1.00 87.69 101 ILE A O 1
ATOM 816 N N . ILE A 1 102 ? 11.129 6.635 -8.963 1.00 87.62 102 ILE A N 1
ATOM 817 C CA . ILE A 1 102 ? 10.145 7.405 -9.744 1.00 87.62 102 ILE A CA 1
ATOM 818 C C . ILE A 1 102 ? 8.715 6.978 -9.385 1.00 87.62 102 ILE A C 1
ATOM 820 O O . ILE A 1 102 ? 7.861 7.829 -9.142 1.00 87.62 102 ILE A O 1
ATOM 824 N N . GLY A 1 103 ? 8.463 5.667 -9.294 1.00 85.56 103 GLY A N 1
ATOM 825 C CA . GLY A 1 103 ? 7.163 5.125 -8.894 1.00 85.56 103 GLY A CA 1
ATOM 826 C C . GLY A 1 103 ? 6.791 5.511 -7.462 1.00 85.56 103 GLY A C 1
ATOM 827 O O . GLY A 1 103 ? 5.665 5.939 -7.214 1.00 85.56 103 GLY A O 1
ATOM 828 N N . ALA A 1 104 ? 7.752 5.455 -6.535 1.00 88.00 104 ALA A N 1
ATOM 829 C CA . ALA A 1 104 ? 7.558 5.892 -5.156 1.00 88.00 104 ALA A CA 1
ATOM 830 C C . ALA A 1 104 ? 7.230 7.394 -5.069 1.00 88.00 104 ALA A C 1
ATOM 832 O O . ALA A 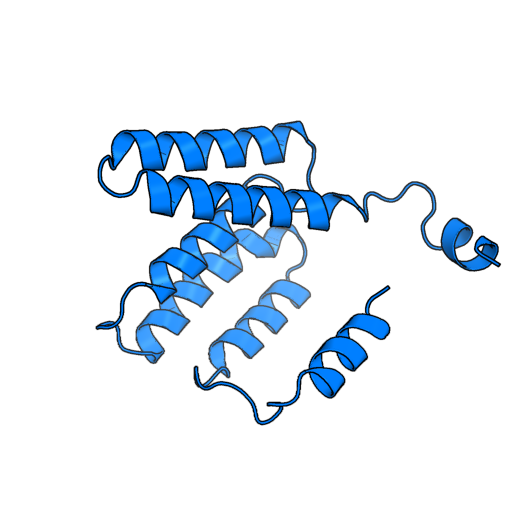1 104 ? 6.292 7.769 -4.369 1.00 88.00 104 ALA A O 1
ATOM 833 N N . LEU A 1 105 ? 7.932 8.253 -5.818 1.00 91.25 105 LEU A N 1
ATOM 834 C CA . LEU A 1 105 ? 7.645 9.692 -5.877 1.00 91.25 105 LEU A CA 1
ATOM 835 C C . LEU A 1 105 ? 6.255 9.981 -6.454 1.00 91.25 105 LEU A C 1
ATOM 837 O O . LEU A 1 105 ? 5.523 10.805 -5.901 1.00 91.25 105 LEU A O 1
ATOM 841 N N . LEU A 1 106 ? 5.868 9.287 -7.528 1.00 91.69 106 LEU A N 1
ATOM 842 C CA . LEU A 1 106 ? 4.540 9.427 -8.124 1.00 91.69 106 LEU A CA 1
ATOM 843 C C . LEU A 1 106 ? 3.445 8.990 -7.140 1.00 91.69 106 LEU A C 1
ATOM 845 O O . LEU A 1 106 ? 2.469 9.714 -6.940 1.00 91.69 106 LEU A O 1
ATOM 849 N N . ALA A 1 107 ? 3.628 7.850 -6.469 1.00 88.81 107 ALA A N 1
ATOM 850 C CA . ALA A 1 107 ? 2.710 7.373 -5.438 1.00 88.81 107 ALA A CA 1
ATOM 851 C C . ALA A 1 107 ? 2.606 8.366 -4.269 1.00 88.81 107 ALA A C 1
ATOM 853 O O . ALA A 1 107 ? 1.503 8.668 -3.811 1.00 88.81 107 ALA A O 1
ATOM 854 N N . CYS A 1 108 ? 3.728 8.938 -3.825 1.00 90.88 108 CYS A N 1
ATOM 855 C CA . CYS A 1 108 ? 3.752 9.993 -2.816 1.00 90.88 108 CYS A CA 1
ATOM 856 C C . CYS A 1 108 ? 2.966 11.235 -3.261 1.00 90.88 108 CYS A C 1
ATOM 858 O O . CYS A 1 108 ? 2.163 11.754 -2.485 1.00 90.88 108 CYS A O 1
ATOM 860 N N . ALA A 1 109 ? 3.127 11.684 -4.508 1.00 91.88 109 ALA A N 1
ATOM 861 C CA . ALA A 1 109 ? 2.353 12.803 -5.042 1.00 91.88 109 ALA A CA 1
ATOM 862 C C . ALA A 1 109 ? 0.842 12.507 -5.014 1.00 91.88 109 ALA A C 1
ATOM 864 O O . ALA A 1 109 ? 0.060 13.330 -4.537 1.00 91.88 109 ALA A O 1
ATOM 865 N N . VAL A 1 110 ? 0.432 11.306 -5.437 1.00 90.56 110 VAL A N 1
ATOM 866 C CA . VAL A 1 110 ? -0.977 10.876 -5.404 1.00 90.56 110 VAL A CA 1
ATOM 867 C C . VAL A 1 110 ? -1.519 10.830 -3.972 1.00 90.56 110 VAL A C 1
ATOM 869 O O . VAL A 1 110 ? -2.606 11.347 -3.714 1.00 90.56 110 VAL A O 1
ATOM 872 N N . ILE A 1 111 ? -0.767 10.265 -3.020 1.00 90.62 111 ILE A N 1
ATOM 873 C CA . ILE A 1 111 ? -1.162 10.208 -1.602 1.00 90.62 111 ILE A CA 1
ATOM 874 C C . ILE A 1 111 ? -1.320 11.618 -1.027 1.00 90.62 111 ILE A C 1
ATOM 876 O O . ILE A 1 111 ? -2.289 11.880 -0.312 1.00 90.62 111 ILE A O 1
ATOM 880 N N . PHE A 1 112 ? -0.397 12.526 -1.345 1.00 89.69 112 PHE A N 1
ATOM 881 C CA . PHE A 1 112 ? -0.433 13.907 -0.872 1.00 89.69 112 PHE A CA 1
ATOM 882 C C . PHE A 1 112 ? -1.651 14.672 -1.407 1.00 89.69 112 PHE A C 1
ATOM 884 O O . PHE A 1 112 ? -2.320 15.372 -0.648 1.00 89.69 112 PHE A O 1
ATOM 891 N N . LEU A 1 113 ? -1.979 14.490 -2.689 1.00 89.56 113 LEU A N 1
ATOM 892 C CA . LEU A 1 113 ? -3.127 15.127 -3.344 1.00 89.56 113 LEU A CA 1
ATOM 893 C C . LEU A 1 113 ? -4.477 14.498 -2.956 1.00 89.56 113 LEU A C 1
ATOM 895 O O . LEU A 1 113 ? -5.532 15.071 -3.235 1.00 89.56 113 LEU A O 1
ATOM 899 N N . TYR A 1 114 ? -4.482 13.325 -2.314 1.00 85.56 114 TYR A N 1
ATOM 900 C CA . TYR A 1 114 ? -5.714 12.614 -1.995 1.00 85.56 114 TYR A CA 1
ATOM 901 C C . TYR A 1 114 ? -6.473 13.244 -0.814 1.00 85.56 114 TYR A C 1
ATOM 903 O O . TYR A 1 114 ? -6.126 13.077 0.364 1.00 85.56 114 TYR A O 1
ATOM 911 N N . ASN A 1 115 ? -7.601 13.880 -1.139 1.00 82.50 115 ASN A N 1
ATOM 912 C CA . ASN A 1 115 ? -8.517 14.558 -0.213 1.00 82.50 115 ASN A CA 1
ATOM 913 C C . ASN A 1 115 ? -9.228 13.630 0.798 1.00 82.50 115 ASN A C 1
ATOM 915 O O . ASN A 1 115 ? -9.878 14.108 1.725 1.00 82.50 115 ASN A O 1
ATOM 919 N N . GLY A 1 116 ? -9.099 12.306 0.655 1.00 78.56 116 GLY A N 1
ATOM 920 C CA . GLY A 1 116 ? -9.684 11.333 1.578 1.00 78.56 116 GLY A CA 1
ATOM 921 C C . GLY A 1 116 ? -11.186 11.119 1.412 1.00 78.56 116 GLY A C 1
ATOM 922 O O . GLY A 1 116 ? -11.766 10.382 2.209 1.00 78.56 116 GLY A O 1
ATOM 923 N N . THR A 1 117 ? -11.807 11.719 0.395 1.00 82.44 117 THR A N 1
ATOM 924 C CA . THR A 1 117 ? -13.199 11.451 0.041 1.00 82.44 117 THR A CA 1
ATOM 925 C C . THR A 1 117 ? -13.270 10.426 -1.084 1.00 82.44 117 THR A C 1
ATOM 927 O O . THR A 1 117 ? -12.373 10.296 -1.917 1.00 82.44 117 THR A O 1
ATOM 930 N N . ARG A 1 118 ? -14.351 9.647 -1.094 1.00 77.44 118 ARG A N 1
ATOM 931 C CA . ARG A 1 118 ? -14.607 8.690 -2.169 1.00 77.44 118 ARG A CA 1
ATOM 932 C C . ARG A 1 118 ? -14.905 9.454 -3.465 1.00 77.44 118 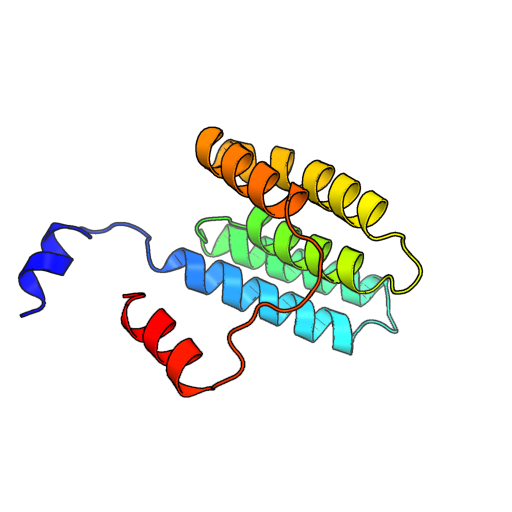ARG A C 1
ATOM 934 O O . ARG A 1 118 ? -15.665 10.416 -3.448 1.00 77.44 118 ARG A O 1
ATOM 941 N N . GLY A 1 119 ? -14.309 9.015 -4.574 1.00 78.06 119 GLY A N 1
ATOM 942 C CA . GLY A 1 119 ? -14.510 9.628 -5.890 1.00 78.06 119 GLY A CA 1
ATOM 943 C C . GLY A 1 119 ? -15.928 9.454 -6.453 1.00 78.06 119 GLY A C 1
ATOM 944 O O . GLY A 1 119 ? -16.743 8.698 -5.928 1.00 78.06 119 GLY A O 1
ATOM 945 N N . PHE A 1 120 ? -16.199 10.128 -7.574 1.00 76.69 120 PHE A N 1
ATOM 946 C CA . PHE A 1 120 ? -17.527 10.259 -8.195 1.00 76.69 120 PHE A CA 1
ATOM 947 C C . PHE A 1 120 ? -18.132 8.957 -8.755 1.00 76.69 120 PHE A C 1
ATOM 949 O O . PHE A 1 120 ? -19.331 8.902 -9.033 1.00 76.69 120 PHE A O 1
ATOM 956 N N . ILE A 1 121 ? -17.342 7.889 -8.903 1.00 75.69 121 ILE A N 1
ATOM 957 C CA . ILE A 1 121 ? -17.804 6.607 -9.449 1.00 75.69 121 ILE A CA 1
ATOM 958 C C . ILE A 1 121 ? -18.494 5.781 -8.351 1.00 75.69 121 ILE A C 1
ATOM 960 O O . ILE A 1 121 ? -17.852 5.161 -7.497 1.00 75.69 121 ILE A O 1
ATOM 964 N N . HIS A 1 122 ? -19.828 5.753 -8.394 1.00 70.62 122 HIS A N 1
ATOM 965 C CA . HIS A 1 122 ? -20.665 5.048 -7.415 1.00 70.62 122 HIS A CA 1
ATOM 966 C C . HIS A 1 122 ? -21.216 3.703 -7.920 1.00 70.62 122 HIS A C 1
ATOM 968 O O . HIS A 1 122 ? -21.494 2.828 -7.101 1.00 70.62 122 HIS A O 1
ATOM 974 N N . GLY A 1 123 ? -21.335 3.506 -9.238 1.00 75.75 123 GLY A N 1
ATOM 975 C CA . GLY A 1 123 ? -21.927 2.302 -9.834 1.00 75.75 123 GLY A CA 1
ATOM 976 C C . GLY A 1 123 ? -20.990 1.088 -9.870 1.00 75.75 123 GLY A C 1
ATOM 977 O O . GLY A 1 123 ? -19.800 1.222 -10.156 1.00 75.75 123 GLY A O 1
ATOM 978 N N . ASN A 1 124 ? -21.539 -0.111 -9.636 1.00 72.50 124 ASN A N 1
ATOM 979 C CA . ASN A 1 124 ? -20.793 -1.376 -9.709 1.00 72.50 124 ASN A CA 1
ATOM 980 C C . ASN A 1 124 ? -20.235 -1.637 -11.118 1.00 72.50 124 ASN A C 1
ATOM 982 O O . ASN A 1 124 ? -19.095 -2.067 -11.247 1.00 72.50 124 ASN A O 1
ATOM 986 N N . VAL A 1 125 ? -20.992 -1.302 -12.168 1.00 76.12 125 VAL A N 1
ATOM 987 C CA . VAL A 1 125 ? -20.585 -1.521 -13.568 1.00 76.12 125 VAL A CA 1
ATOM 988 C C . VAL A 1 125 ? -19.296 -0.768 -13.902 1.00 76.12 125 VAL A C 1
ATOM 990 O O . VAL A 1 125 ? -18.339 -1.372 -14.361 1.00 76.12 125 VAL A O 1
ATOM 993 N N . ALA A 1 126 ? -19.221 0.527 -13.582 1.00 73.88 126 ALA A N 1
ATOM 994 C CA . ALA A 1 126 ? -18.037 1.339 -13.863 1.00 73.88 126 ALA A CA 1
ATOM 995 C C . ALA A 1 126 ? -16.790 0.876 -13.085 1.00 73.88 126 ALA A C 1
ATOM 997 O O . ALA A 1 126 ? -15.681 0.964 -13.607 1.00 73.88 126 ALA A O 1
ATOM 998 N N . LYS A 1 127 ? -16.961 0.333 -11.868 1.00 70.38 127 LYS A N 1
ATOM 999 C CA . LYS A 1 127 ? -15.857 -0.294 -11.123 1.00 70.38 127 LYS A CA 1
ATOM 1000 C C . LYS A 1 127 ? -15.331 -1.531 -11.844 1.00 70.38 127 LYS A C 1
ATOM 1002 O O . LYS A 1 127 ? -14.131 -1.631 -12.063 1.00 70.38 127 LYS A O 1
ATOM 1007 N N . TYR A 1 128 ? -16.215 -2.457 -12.218 1.00 72.50 128 TYR A N 1
ATOM 1008 C CA . TYR A 1 128 ? -15.804 -3.696 -12.881 1.00 72.50 128 TYR A CA 1
ATOM 1009 C C . TYR A 1 128 ? -15.295 -3.464 -14.305 1.00 72.50 128 TYR A C 1
ATOM 1011 O O . TYR A 1 128 ? -14.379 -4.162 -14.716 1.00 72.50 128 TYR A O 1
ATOM 1019 N N . CYS A 1 129 ? -15.789 -2.450 -15.023 1.00 77.44 129 CYS A N 1
ATOM 1020 C CA . CYS A 1 129 ? -15.206 -2.042 -16.303 1.00 77.44 129 CYS A CA 1
ATOM 1021 C C . CYS A 1 129 ? -13.734 -1.648 -16.152 1.00 77.44 129 CYS A C 1
ATOM 1023 O O . CYS A 1 129 ? -12.928 -2.051 -16.977 1.00 77.44 129 CYS A O 1
ATOM 1025 N N . PHE A 1 130 ? -13.362 -0.917 -15.096 1.00 66.69 130 PHE A N 1
ATOM 1026 C CA . PHE A 1 130 ? -11.959 -0.579 -14.845 1.00 66.69 130 PHE A CA 1
ATOM 1027 C C . PHE A 1 130 ? -11.104 -1.827 -14.577 1.00 66.69 130 PHE A C 1
ATOM 1029 O O . PHE A 1 130 ? -10.013 -1.945 -15.123 1.00 66.69 130 PHE A O 1
ATOM 1036 N N . TYR A 1 131 ? -11.627 -2.787 -13.805 1.00 65.19 131 TYR A N 1
ATOM 1037 C CA . TYR A 1 131 ? -10.954 -4.071 -13.580 1.00 65.19 131 TYR A CA 1
ATOM 1038 C C . TYR A 1 131 ? -10.905 -4.961 -14.825 1.00 65.19 131 TYR A C 1
ATOM 1040 O O . TYR A 1 131 ? -9.990 -5.757 -14.938 1.00 65.19 131 TYR A O 1
ATOM 1048 N N . ALA A 1 132 ? -11.831 -4.820 -15.775 1.00 70.31 132 ALA A N 1
ATOM 1049 C CA . ALA A 1 132 ? -11.801 -5.579 -17.026 1.00 70.31 132 ALA A CA 1
ATOM 1050 C C . ALA A 1 132 ? -10.644 -5.159 -17.952 1.00 70.31 132 ALA A C 1
ATOM 1052 O O . ALA A 1 132 ? -10.217 -5.948 -18.788 1.00 70.31 132 ALA A O 1
ATOM 1053 N N . PHE A 1 133 ? -10.140 -3.928 -17.807 1.00 65.69 133 PHE A N 1
ATOM 1054 C CA . PHE A 1 133 ? -8.925 -3.457 -18.485 1.00 65.69 133 PHE A CA 1
ATOM 1055 C C . PHE A 1 133 ? -7.648 -3.733 -17.684 1.00 65.69 133 PHE A C 1
ATOM 1057 O O . PHE A 1 133 ? -6.557 -3.433 -18.167 1.00 65.69 133 PHE A O 1
ATOM 1064 N N . TYR A 1 134 ? -7.779 -4.266 -16.468 1.00 50.19 134 TYR A N 1
ATOM 1065 C CA . TYR A 1 134 ? -6.663 -4.753 -15.675 1.00 50.19 134 TYR A CA 1
ATOM 1066 C C . TYR A 1 134 ? -6.466 -6.234 -16.051 1.00 50.19 134 TYR A C 1
ATOM 1068 O O . TYR A 1 134 ? -7.349 -7.030 -15.732 1.00 50.19 134 TYR A O 1
ATOM 1076 N N . PRO A 1 135 ? -5.418 -6.589 -16.819 1.00 54.22 135 PRO A N 1
ATOM 1077 C CA . PRO A 1 135 ? -5.178 -7.972 -17.232 1.00 54.22 135 PRO A CA 1
ATOM 1078 C C . PRO A 1 135 ? -4.939 -8.906 -16.040 1.00 54.22 135 PRO A C 1
ATOM 1080 O O . PRO A 1 135 ? -4.430 -8.431 -14.996 1.00 54.22 135 PRO A O 1
#

InterPro domains:
  IPR008875 TraX [PF05857] (1-135)

Organism: NCBI:txid1841864

Secondary structure (DSSP, 8-state):
--HHHHHHSTT--TTHHHHHHHHHHHHHHHHHHTTT-HHHHHHHHHHHHHHHHHTT-TTHHHHHHHHHHHHHHHH-TTS-HHHHHHHHHHHHHHHHGGG-HHHHHHHHHHHHH--SSPPS---HHHHHHHHHT--

Foldseek 3Di:
DCVVVCVVCPVPQVVLQVLLVVLLVVLVVQLVVCVVPPVVNVVSLVVSLVVQVVVVRVLRSLSSVLSVQLVVLVVPPPDDLQVSLVSNLVSQQVSCVVVPNVVSVVVNVVSNPDPPDDDPDDDPVVVVVVVVVVD

pLDDT: mean 80.35, std 12.99, range [43.25, 92.5]

Radius of gyration: 17.18 Å; chains: 1; bounding box: 36×33×51 Å